Protein AF-A0A0N4UJT8-F1 (afdb_monomer_lite)

Foldseek 3Di:
DPPPPDDAAKEQDDDDDPNNDVLLVDPQDPPVVPPPPDDPPDDDCPVSVVRIDPQDWDDDPPDPDTDGHQKYKRWDFAFDDDDDDQQHWDDDPNTTTGGHIDMDRHHSDDDDPPCVVVVVVVVVVVVVVVVVVVVD

pLDDT: mean 70.91, std 17.57, range [29.52, 94.12]

Organism: Dracunculus medinensis (NCBI:txid318479)

Radius of gyration: 21.55 Å; chains: 1; bounding box: 73×43×43 Å

Sequence (136 aa):
MINEGVDAIGCFVCSSFNGSNPLCEDAFNSSINSLKQKGSQRGGYGLGLANYQYPCWAFKKQRKGLFPADHCIKVSGYRKIVRISHCGHFKYDGYQYRGCVQSCDTDGCNSSNSIFINYLLSLYILFIFINRLTSL

Secondary structure (DSSP, 8-state):
---TT-----EE----STTS-GGGTSSS--GGGG---TT-SSS---GGGGGEESS-EEE-TT--SEEE-SSEEEEEEEE-----SSEEEEEETTEEEEEEEEEESSGGG-----THHHHHHHHHHHHHHHHHHHT-

Structure (mmCIF, N/CA/C/O backbone):
data_AF-A0A0N4UJT8-F1
#
_entry.id   AF-A0A0N4UJT8-F1
#
loop_
_atom_site.group_PDB
_atom_site.id
_atom_site.type_symbol
_atom_site.label_atom_id
_atom_site.label_alt_id
_atom_site.label_comp_id
_atom_site.label_asym_id
_atom_site.label_entity_id
_atom_site.label_seq_id
_atom_site.pdbx_PDB_ins_code
_atom_site.Cartn_x
_atom_site.Cartn_y
_atom_site.Cartn_z
_atom_site.occupancy
_atom_site.B_iso_or_equiv
_atom_site.auth_seq_id
_atom_site.auth_comp_id
_atom_site.auth_asym_id
_atom_site.auth_atom_id
_atom_site.pdbx_PDB_model_num
ATOM 1 N N . MET A 1 1 ? 12.407 -9.273 -22.840 1.00 38.66 1 MET A N 1
ATOM 2 C CA . MET A 1 1 ? 13.281 -8.084 -22.798 1.00 38.66 1 MET A CA 1
ATOM 3 C C . MET A 1 1 ? 13.063 -7.415 -21.453 1.00 38.66 1 MET A C 1
ATOM 5 O O . MET A 1 1 ? 12.069 -6.725 -21.278 1.00 38.66 1 MET A O 1
ATOM 9 N N . ILE A 1 2 ? 13.909 -7.724 -20.475 1.00 51.22 2 ILE A N 1
ATOM 10 C CA . ILE A 1 2 ? 13.992 -6.972 -19.219 1.00 51.22 2 ILE A CA 1
ATOM 11 C C . ILE A 1 2 ? 14.843 -5.759 -19.589 1.00 51.22 2 ILE A C 1
ATOM 13 O O . ILE A 1 2 ? 16.028 -5.920 -19.852 1.00 51.22 2 ILE A O 1
ATOM 17 N N . ASN A 1 3 ? 14.222 -4.597 -19.801 1.00 49.59 3 ASN A N 1
ATOM 18 C CA . ASN A 1 3 ? 14.969 -3.374 -20.092 1.00 49.59 3 ASN A CA 1
ATOM 19 C C . ASN A 1 3 ? 15.924 -3.122 -18.922 1.00 49.59 3 ASN A C 1
ATOM 21 O O . ASN A 1 3 ? 15.457 -2.972 -17.795 1.00 49.59 3 ASN A O 1
ATOM 25 N N . GLU A 1 4 ? 17.228 -3.058 -19.189 1.00 53.44 4 GLU A N 1
ATOM 26 C CA . GLU A 1 4 ? 18.290 -2.770 -18.211 1.00 53.44 4 GLU A CA 1
ATOM 27 C C . GLU A 1 4 ? 18.259 -1.324 -17.669 1.00 53.44 4 GLU A C 1
ATOM 29 O O . GLU A 1 4 ? 19.277 -0.659 -17.538 1.00 53.44 4 GLU A O 1
ATOM 34 N N . GLY A 1 5 ? 17.084 -0.787 -17.358 1.00 59.12 5 GLY A N 1
ATOM 35 C CA . GLY A 1 5 ? 16.968 0.592 -16.889 1.00 59.12 5 GLY A CA 1
ATOM 36 C C . GLY A 1 5 ? 15.651 0.940 -16.221 1.00 59.12 5 GLY A C 1
ATOM 37 O O . GLY A 1 5 ? 15.377 2.123 -16.043 1.00 59.12 5 GLY A O 1
ATOM 38 N N . VAL A 1 6 ? 14.815 -0.046 -15.883 1.00 65.44 6 VAL A N 1
ATOM 39 C CA . VAL A 1 6 ? 13.578 0.229 -15.147 1.00 65.44 6 VAL A CA 1
ATOM 40 C C . VAL A 1 6 ? 13.612 -0.509 -13.825 1.00 65.44 6 VAL A C 1
ATOM 42 O O . VAL A 1 6 ? 13.484 -1.731 -13.787 1.00 65.44 6 VAL A O 1
ATOM 45 N N . ASP A 1 7 ? 13.809 0.262 -12.763 1.00 76.12 7 ASP A N 1
ATOM 46 C CA . ASP A 1 7 ? 13.718 -0.229 -11.398 1.00 76.12 7 ASP A CA 1
ATOM 47 C C . ASP A 1 7 ? 12.250 -0.293 -10.961 1.00 76.12 7 ASP A C 1
ATOM 49 O O . ASP A 1 7 ? 11.398 0.467 -11.436 1.00 76.12 7 ASP A O 1
ATOM 53 N N . ALA A 1 8 ? 11.956 -1.240 -10.084 1.00 83.38 8 ALA A N 1
ATOM 54 C CA . ALA A 1 8 ? 10.640 -1.455 -9.509 1.00 83.38 8 ALA A CA 1
ATOM 55 C C . ALA A 1 8 ? 10.808 -1.634 -8.008 1.00 83.38 8 ALA A C 1
ATOM 57 O O . ALA A 1 8 ? 11.768 -2.269 -7.583 1.00 83.38 8 ALA A O 1
ATOM 58 N N . ILE A 1 9 ? 9.842 -1.172 -7.223 1.00 82.31 9 ILE A N 1
ATOM 59 C CA . ILE A 1 9 ? 9.824 -1.453 -5.789 1.00 82.31 9 ILE A CA 1
ATOM 60 C C . ILE A 1 9 ? 9.059 -2.746 -5.486 1.00 82.31 9 ILE A C 1
ATOM 62 O O . ILE A 1 9 ? 8.252 -3.233 -6.288 1.00 82.31 9 ILE A O 1
ATOM 66 N N . GLY A 1 10 ? 9.293 -3.307 -4.307 1.00 82.44 10 GLY A N 1
ATOM 67 C CA . GLY A 1 10 ? 8.517 -4.404 -3.750 1.00 82.44 10 GLY A CA 1
ATOM 68 C C . GLY A 1 10 ? 7.452 -3.917 -2.774 1.00 82.44 10 GLY A C 1
ATOM 69 O O . GLY A 1 10 ? 7.691 -3.041 -1.943 1.00 82.44 10 GLY A O 1
ATOM 70 N N . CYS A 1 11 ? 6.267 -4.517 -2.848 1.00 82.25 11 CYS A N 1
ATOM 71 C CA . CYS A 1 11 ? 5.125 -4.150 -2.016 1.00 82.25 11 CYS A CA 1
ATOM 72 C C . CYS A 1 11 ? 4.550 -5.364 -1.297 1.00 82.25 11 CYS A C 1
ATOM 74 O O . CYS A 1 11 ? 4.581 -6.483 -1.808 1.00 82.25 11 CYS A O 1
ATOM 76 N N . PHE A 1 12 ? 3.969 -5.130 -0.121 1.00 81.44 12 PHE A N 1
ATOM 77 C CA . PHE A 1 12 ? 3.138 -6.129 0.538 1.00 81.44 12 PHE A CA 1
ATOM 78 C C . PHE A 1 12 ? 1.756 -6.159 -0.119 1.00 81.44 12 PHE A C 1
ATOM 80 O O . PHE A 1 12 ? 1.032 -5.164 -0.104 1.00 81.44 12 PHE A O 1
ATOM 87 N N . VAL A 1 13 ? 1.392 -7.299 -0.699 1.00 83.50 13 VAL A N 1
ATOM 88 C CA . VAL A 1 13 ? 0.110 -7.533 -1.360 1.00 83.50 13 VAL A CA 1
ATOM 89 C C . VAL A 1 13 ? -0.716 -8.465 -0.496 1.00 83.50 13 VAL A C 1
ATOM 91 O O . VAL A 1 13 ? -0.489 -9.672 -0.465 1.00 83.50 13 VAL A O 1
ATOM 94 N N . CYS A 1 14 ? -1.692 -7.910 0.214 1.00 83.38 14 CYS A N 1
ATOM 95 C CA . CYS A 1 14 ? -2.628 -8.711 0.981 1.00 83.38 14 CYS A CA 1
ATOM 96 C C . CYS A 1 14 ? -3.904 -7.934 1.326 1.00 83.38 14 CYS A C 1
ATOM 98 O O . CYS A 1 14 ? -3.991 -6.722 1.130 1.00 83.38 14 CYS A O 1
ATOM 100 N N . SER A 1 15 ? -4.916 -8.647 1.818 1.00 84.50 15 SER A N 1
ATOM 101 C CA . SER A 1 15 ? -6.178 -8.065 2.273 1.00 84.50 15 SER A CA 1
ATOM 102 C C . SER A 1 15 ? -6.545 -8.612 3.651 1.00 84.50 15 SER A C 1
ATOM 104 O O . SER A 1 15 ? -6.273 -9.772 3.966 1.00 84.50 15 SER A O 1
ATOM 106 N N . SER A 1 16 ? -7.150 -7.759 4.475 1.00 84.31 16 SER A N 1
ATOM 107 C CA . SER A 1 16 ? -7.780 -8.144 5.738 1.00 84.31 16 SER A CA 1
ATOM 108 C C . SER A 1 16 ? -9.193 -7.591 5.754 1.00 84.31 16 SER A C 1
ATOM 110 O O . SER A 1 16 ? -9.414 -6.416 5.448 1.00 84.31 16 SER A O 1
ATOM 112 N N . PHE A 1 17 ? -10.150 -8.434 6.125 1.00 85.31 17 PHE A N 1
ATOM 113 C CA . PHE A 1 17 ? -11.522 -8.032 6.377 1.00 85.31 17 PHE A CA 1
ATOM 114 C C . PHE A 1 17 ? -11.845 -8.393 7.816 1.00 85.31 17 PHE A C 1
ATOM 116 O O . PHE A 1 17 ? -11.799 -9.561 8.188 1.00 85.31 17 PHE A O 1
ATOM 123 N N . ASN A 1 18 ? -12.189 -7.388 8.622 1.00 84.94 18 ASN A N 1
ATOM 124 C CA . ASN A 1 18 ? -12.594 -7.594 10.011 1.00 84.94 18 ASN A CA 1
ATOM 125 C C . ASN A 1 18 ? -11.567 -8.401 10.841 1.00 84.94 18 ASN A C 1
ATOM 127 O O . ASN A 1 18 ? -11.950 -9.343 11.531 1.00 84.94 18 ASN A O 1
ATOM 131 N N . GLY A 1 19 ? -10.268 -8.088 10.747 1.00 81.50 19 GLY A N 1
ATOM 132 C CA . GLY A 1 19 ? -9.248 -8.796 11.531 1.00 81.50 19 GLY A CA 1
ATOM 133 C C . GLY A 1 19 ? -8.759 -10.115 10.933 1.00 81.50 19 GLY A C 1
ATOM 134 O O . GLY A 1 19 ? -7.965 -10.796 11.574 1.00 81.50 19 GLY A O 1
ATOM 135 N N . SER A 1 20 ? -9.220 -10.521 9.741 1.00 86.12 20 SER A N 1
ATOM 136 C CA . SER A 1 20 ? -8.905 -11.846 9.178 1.00 86.12 20 SER A CA 1
ATOM 137 C C . SER A 1 20 ? -7.418 -12.061 8.892 1.00 86.12 20 SER A C 1
ATOM 139 O O . SER A 1 20 ? -6.972 -13.202 8.799 1.00 86.12 20 SER A O 1
ATOM 141 N N . ASN A 1 21 ? -6.659 -10.981 8.707 1.00 80.50 21 ASN A N 1
ATOM 142 C CA . ASN A 1 21 ? -5.226 -11.040 8.465 1.00 80.50 21 ASN A CA 1
ATOM 143 C C . ASN A 1 21 ? -4.506 -9.876 9.166 1.00 80.50 21 ASN A C 1
ATOM 145 O O . ASN A 1 21 ? -4.232 -8.856 8.528 1.00 80.50 21 ASN A O 1
ATOM 149 N N . PRO A 1 22 ? -4.165 -10.019 10.461 1.00 76.88 22 PRO A N 1
ATOM 150 C CA . PRO A 1 22 ? -3.505 -8.965 11.234 1.00 76.88 22 PRO A CA 1
ATOM 151 C C . PRO A 1 22 ? -2.197 -8.462 10.605 1.00 76.88 22 PRO A C 1
ATOM 153 O O . PRO A 1 22 ? -1.863 -7.289 10.733 1.00 76.88 22 PRO A O 1
ATOM 156 N N . LEU A 1 23 ? -1.488 -9.308 9.845 1.00 72.06 23 LEU A N 1
ATOM 157 C CA . LEU A 1 23 ? -0.248 -8.931 9.154 1.00 72.06 23 LEU A CA 1
ATOM 158 C C . LEU A 1 23 ? -0.464 -7.889 8.042 1.00 72.06 23 LEU A C 1
ATOM 160 O O . LEU A 1 23 ? 0.483 -7.215 7.651 1.00 72.06 23 LEU A O 1
ATOM 164 N N . CYS A 1 24 ? -1.691 -7.747 7.534 1.00 76.56 24 CYS A N 1
ATOM 165 C CA . CYS A 1 24 ? -2.065 -6.723 6.550 1.00 76.56 24 CYS A CA 1
ATOM 166 C C . CYS A 1 24 ? -2.532 -5.412 7.174 1.00 76.56 24 CYS A C 1
ATOM 168 O O . CYS A 1 24 ? -2.696 -4.407 6.478 1.00 76.56 24 CYS A O 1
ATOM 170 N N . GLU A 1 25 ? -2.843 -5.429 8.468 1.00 75.56 25 GLU A N 1
ATOM 171 C CA . GLU A 1 25 ? -3.457 -4.291 9.147 1.00 75.56 25 GLU A CA 1
ATOM 172 C C . GLU A 1 25 ? -2.429 -3.256 9.585 1.00 75.56 25 GLU A C 1
ATOM 174 O O . GLU A 1 25 ? -2.778 -2.084 9.728 1.00 75.56 25 GLU A O 1
ATOM 179 N N . ASP A 1 26 ? -1.156 -3.635 9.665 1.00 68.19 26 ASP A N 1
ATOM 180 C CA . ASP A 1 26 ? -0.041 -2.713 9.851 1.00 68.19 26 ASP A CA 1
ATOM 181 C C . ASP A 1 26 ? 0.227 -1.900 8.593 1.00 68.19 26 ASP A C 1
ATOM 183 O O . ASP A 1 26 ? 0.067 -2.402 7.480 1.00 68.19 26 ASP A O 1
ATOM 187 N N . ALA A 1 27 ? 0.551 -0.606 8.754 1.00 59.28 27 ALA A N 1
ATOM 188 C CA . ALA A 1 27 ? 0.688 0.338 7.637 1.00 59.28 27 ALA A CA 1
ATOM 189 C C . ALA A 1 27 ? 1.553 -0.255 6.525 1.00 59.28 27 ALA A C 1
ATOM 191 O O . ALA A 1 27 ? 1.149 -0.247 5.370 1.00 59.28 27 ALA A O 1
ATOM 192 N N . PHE A 1 28 ? 2.667 -0.857 6.925 1.00 61.19 28 PHE A N 1
ATOM 193 C CA . PHE A 1 28 ? 3.673 -1.446 6.065 1.00 61.19 28 PHE A CA 1
ATOM 194 C C . PHE A 1 28 ? 4.633 -2.249 6.975 1.00 61.19 28 PHE A C 1
ATOM 196 O O . PHE A 1 28 ? 5.740 -1.803 7.268 1.00 61.19 28 PHE A O 1
ATOM 203 N N . ASN A 1 29 ? 4.184 -3.359 7.591 1.00 59.84 29 ASN A N 1
ATOM 204 C CA . ASN A 1 29 ? 5.031 -4.065 8.572 1.00 59.84 29 ASN A CA 1
ATOM 205 C C . ASN A 1 29 ? 6.291 -4.632 7.902 1.00 59.84 29 ASN A C 1
ATOM 207 O O . ASN A 1 29 ? 6.249 -5.576 7.118 1.00 59.84 29 ASN A O 1
ATOM 211 N N . SER A 1 30 ? 7.423 -4.054 8.286 1.00 51.22 30 SER A N 1
ATOM 212 C CA . SER A 1 30 ? 8.743 -4.203 7.689 1.00 51.22 30 SER A CA 1
ATOM 213 C C . SER A 1 30 ? 9.653 -5.157 8.464 1.00 51.22 30 SER A C 1
ATOM 215 O O . SER A 1 30 ? 10.878 -5.032 8.398 1.00 51.22 30 SER A O 1
ATOM 217 N N . SER A 1 31 ? 9.109 -6.138 9.192 1.00 53.66 31 SER A N 1
ATOM 218 C CA . SER A 1 31 ? 9.932 -7.158 9.877 1.00 53.66 31 SER A CA 1
ATOM 219 C C . SER A 1 31 ? 10.802 -8.007 8.916 1.00 53.66 31 SER A C 1
ATOM 221 O O . SER A 1 31 ? 11.550 -8.886 9.347 1.00 53.66 31 SER A O 1
ATOM 223 N N . ILE A 1 32 ? 10.785 -7.684 7.615 1.00 51.16 32 ILE A N 1
ATOM 224 C CA . ILE A 1 32 ? 11.671 -8.154 6.544 1.00 51.16 32 ILE A CA 1
ATOM 225 C C . ILE A 1 32 ? 13.170 -8.027 6.855 1.00 51.16 32 ILE A C 1
ATOM 227 O O . ILE A 1 32 ? 13.957 -8.794 6.297 1.00 51.16 32 ILE A O 1
ATOM 231 N N . ASN A 1 33 ? 13.587 -7.147 7.776 1.00 44.50 33 ASN A N 1
ATOM 232 C CA . ASN A 1 33 ? 15.002 -7.056 8.162 1.00 44.50 33 ASN A CA 1
ATOM 233 C C . ASN A 1 33 ? 15.575 -8.351 8.764 1.00 44.50 33 ASN A C 1
ATOM 235 O O . ASN A 1 33 ? 16.786 -8.446 8.933 1.00 44.50 33 ASN A O 1
ATOM 239 N N . SER A 1 34 ? 14.761 -9.372 9.039 1.00 44.69 34 SER A N 1
ATOM 240 C CA . SER A 1 34 ? 15.264 -10.634 9.581 1.00 44.69 34 SER A CA 1
ATOM 241 C C . SER A 1 34 ? 15.657 -11.695 8.544 1.00 44.69 34 SER A C 1
ATOM 243 O O . SER A 1 34 ? 16.376 -12.615 8.917 1.00 44.69 34 SER A O 1
ATOM 245 N N . LEU A 1 35 ? 15.290 -11.594 7.255 1.00 44.19 35 LEU A N 1
ATOM 246 C CA . LEU A 1 35 ? 15.600 -12.663 6.284 1.00 44.19 35 LEU A CA 1
ATOM 247 C C . LEU A 1 35 ? 15.966 -12.169 4.874 1.00 44.19 35 LEU A C 1
ATOM 249 O O . LEU A 1 35 ? 15.643 -12.804 3.875 1.00 44.19 35 LEU A O 1
ATOM 253 N N . LYS A 1 36 ? 16.795 -11.123 4.766 1.00 40.66 36 LYS A N 1
ATOM 254 C CA . LYS A 1 36 ? 17.779 -11.059 3.663 1.00 40.66 36 LYS A CA 1
ATOM 255 C C . LYS A 1 36 ? 18.898 -12.091 3.904 1.00 40.66 36 LYS A C 1
ATOM 257 O O . LYS A 1 36 ? 20.082 -11.766 3.857 1.00 40.66 36 LYS A O 1
ATOM 262 N N . GLN A 1 37 ? 18.553 -13.349 4.188 1.00 38.75 37 GLN A N 1
ATOM 263 C CA . GLN A 1 37 ? 19.534 -14.428 4.151 1.00 38.75 37 GLN A CA 1
ATOM 264 C C . GLN A 1 37 ? 19.687 -14.874 2.702 1.00 38.75 37 GLN A C 1
ATOM 266 O O . GLN A 1 37 ? 18.938 -15.691 2.170 1.00 38.75 37 GLN A O 1
ATOM 271 N N . LYS A 1 38 ? 20.695 -14.265 2.070 1.00 34.66 38 LYS A N 1
ATOM 272 C CA . LYS A 1 38 ? 21.476 -14.839 0.976 1.00 34.66 38 LYS A CA 1
ATOM 273 C C . LYS A 1 38 ? 21.442 -16.375 1.045 1.00 34.66 38 LYS A C 1
ATOM 275 O O . LYS A 1 38 ? 21.949 -16.956 1.996 1.00 34.66 38 LYS A O 1
ATOM 280 N N . GLY A 1 39 ? 20.882 -17.024 0.030 1.00 33.19 39 GLY A N 1
ATOM 281 C CA . GLY A 1 39 ? 21.194 -18.425 -0.261 1.00 33.19 39 GLY A CA 1
ATOM 282 C C . GLY A 1 39 ? 20.402 -19.516 0.460 1.00 33.19 39 GLY A C 1
ATOM 283 O O . GLY A 1 39 ? 20.788 -20.673 0.325 1.00 33.19 39 GLY A O 1
ATOM 284 N N . SER A 1 40 ? 19.293 -19.232 1.151 1.00 38.19 40 SER A N 1
ATOM 285 C CA . SER A 1 40 ? 18.472 -20.325 1.688 1.00 38.19 40 SER A CA 1
ATOM 286 C C . SER A 1 40 ? 17.295 -20.667 0.776 1.00 38.19 40 SER A C 1
ATOM 288 O O . SER A 1 40 ? 16.193 -20.148 0.916 1.00 38.19 40 SER A O 1
ATOM 290 N N . GLN A 1 41 ? 17.510 -21.616 -0.137 1.00 40.41 41 GLN A N 1
ATOM 291 C CA . GLN A 1 41 ? 16.419 -22.350 -0.792 1.00 40.41 41 GLN A CA 1
ATOM 292 C C . GLN A 1 41 ? 15.645 -23.265 0.184 1.00 40.41 41 GLN A C 1
ATOM 294 O O . GLN A 1 41 ? 14.761 -24.002 -0.244 1.00 40.41 41 GLN A O 1
ATOM 299 N N . ARG A 1 42 ? 15.943 -23.245 1.494 1.00 33.06 42 ARG A N 1
ATOM 300 C CA . ARG A 1 42 ? 15.243 -24.025 2.521 1.00 33.06 42 ARG A CA 1
ATOM 301 C C . ARG A 1 42 ? 15.351 -23.364 3.895 1.00 33.06 42 ARG A C 1
ATOM 303 O O . ARG A 1 42 ? 16.305 -23.607 4.623 1.00 33.06 42 ARG A O 1
ATOM 310 N N . GLY A 1 43 ? 14.322 -22.633 4.306 1.00 29.52 43 GLY A N 1
ATOM 311 C CA . GLY A 1 43 ? 14.062 -22.442 5.733 1.00 29.52 43 GLY A CA 1
ATOM 312 C C . GLY A 1 43 ? 13.916 -20.995 6.170 1.00 29.52 43 GLY A C 1
ATOM 313 O O . GLY A 1 43 ? 14.771 -20.154 5.911 1.00 29.52 43 GLY A O 1
ATOM 314 N N . GLY A 1 44 ? 12.819 -20.759 6.884 1.00 33.16 44 GLY A N 1
ATOM 315 C CA . GLY A 1 44 ? 12.474 -19.488 7.501 1.00 33.16 44 GLY A CA 1
ATOM 316 C C . GLY A 1 44 ? 11.436 -18.728 6.690 1.00 33.16 44 GLY A C 1
ATOM 317 O O . GLY A 1 44 ? 11.745 -17.718 6.080 1.00 33.16 44 GLY A O 1
ATOM 318 N N . TYR A 1 45 ? 10.180 -19.172 6.681 1.00 36.88 45 TYR A N 1
ATOM 319 C CA . TYR A 1 45 ? 9.090 -18.261 6.338 1.00 36.88 45 TYR A CA 1
ATOM 320 C C . TYR A 1 45 ? 8.974 -17.254 7.487 1.00 36.88 45 TYR A C 1
ATOM 322 O O . TYR A 1 45 ? 8.271 -17.495 8.464 1.00 36.88 45 TYR A O 1
ATOM 330 N N . GLY A 1 46 ? 9.694 -16.134 7.416 1.00 42.97 46 GLY A N 1
ATOM 331 C CA . GLY A 1 46 ? 9.289 -14.957 8.176 1.00 42.97 46 GLY A CA 1
ATOM 332 C C . GLY A 1 46 ? 7.895 -14.607 7.675 1.00 42.97 46 GLY A C 1
ATOM 333 O O . GLY A 1 46 ? 7.755 -14.235 6.521 1.00 42.97 46 GLY A O 1
ATOM 334 N N . LEU A 1 47 ? 6.857 -14.833 8.476 1.00 49.53 47 LEU A N 1
ATOM 335 C CA . LEU A 1 47 ? 5.464 -14.943 8.021 1.00 49.53 47 LEU A CA 1
ATOM 336 C C . LEU A 1 47 ? 4.965 -13.734 7.194 1.00 49.53 47 LEU A C 1
ATOM 338 O O . LEU A 1 47 ? 4.155 -13.905 6.288 1.00 49.53 47 LEU A O 1
ATOM 342 N N . GLY A 1 48 ? 5.505 -12.531 7.428 1.00 52.97 48 GLY A N 1
ATOM 343 C CA . GLY A 1 48 ? 5.223 -11.336 6.617 1.00 52.97 48 GLY A CA 1
ATOM 344 C C . GLY A 1 48 ? 5.779 -11.385 5.184 1.00 52.97 48 GLY A C 1
ATOM 345 O O . GLY A 1 48 ? 5.220 -10.763 4.285 1.00 52.97 48 GLY A O 1
ATOM 346 N N . LEU A 1 49 ? 6.827 -12.177 4.939 1.00 59.97 49 LEU A N 1
ATOM 347 C CA . LEU A 1 49 ? 7.440 -12.372 3.623 1.00 59.97 49 LEU A CA 1
ATOM 348 C C . LEU A 1 49 ? 6.478 -13.029 2.629 1.00 59.97 49 LEU A C 1
ATOM 350 O O . LEU A 1 49 ? 6.599 -12.787 1.435 1.00 59.97 49 LEU A O 1
ATOM 354 N N . ALA A 1 50 ? 5.501 -13.809 3.106 1.00 66.44 50 ALA A N 1
ATOM 355 C CA . ALA A 1 50 ? 4.524 -14.467 2.239 1.00 66.44 50 ALA A CA 1
ATOM 356 C C . ALA A 1 50 ? 3.713 -13.470 1.392 1.00 66.44 50 ALA A C 1
ATOM 358 O O . ALA A 1 50 ? 3.290 -13.810 0.292 1.00 66.44 50 ALA A O 1
ATOM 359 N N . ASN A 1 51 ? 3.539 -12.240 1.887 1.00 77.31 51 ASN A N 1
A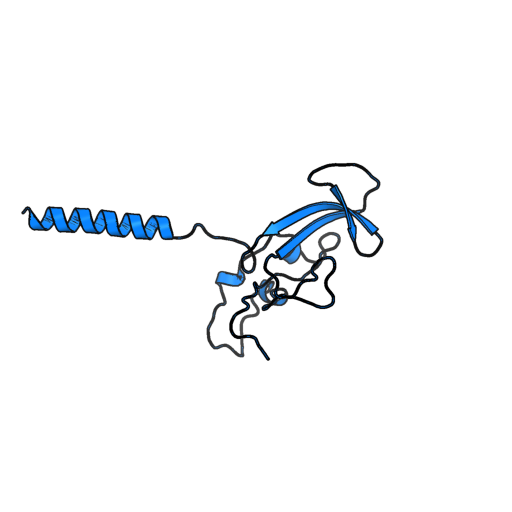TOM 360 C CA . ASN A 1 51 ? 2.797 -11.190 1.194 1.00 77.31 51 ASN A CA 1
ATOM 361 C C . ASN A 1 51 ? 3.712 -10.205 0.458 1.00 77.31 51 ASN A C 1
ATOM 363 O O . ASN A 1 51 ? 3.211 -9.341 -0.252 1.00 77.31 51 ASN A O 1
ATOM 367 N N . TYR A 1 52 ? 5.033 -10.277 0.636 1.00 78.81 52 TYR A N 1
ATOM 368 C CA . TYR A 1 52 ? 5.953 -9.368 -0.039 1.00 78.81 52 TYR A CA 1
ATOM 369 C C . TYR A 1 52 ? 6.190 -9.821 -1.478 1.00 78.81 52 TYR A C 1
ATOM 371 O O . TYR A 1 52 ? 6.669 -10.930 -1.716 1.00 78.81 52 TYR A O 1
ATOM 379 N N . GLN A 1 53 ? 5.899 -8.949 -2.438 1.00 81.12 53 GLN A N 1
ATOM 380 C CA . GLN A 1 53 ? 6.090 -9.219 -3.855 1.00 81.12 53 GLN A CA 1
ATOM 381 C C . GLN A 1 53 ? 7.089 -8.238 -4.467 1.00 81.12 53 GLN A C 1
ATOM 383 O O . GLN A 1 53 ? 6.915 -7.025 -4.369 1.00 81.12 53 GLN A O 1
ATOM 388 N N . TYR A 1 54 ? 8.105 -8.777 -5.144 1.00 81.62 54 TYR A N 1
ATOM 389 C CA . TYR A 1 54 ? 9.096 -8.025 -5.912 1.00 81.62 54 TYR A CA 1
ATOM 390 C C . TYR A 1 54 ? 9.403 -8.740 -7.245 1.00 81.62 54 TYR A C 1
ATOM 392 O O . TYR A 1 54 ? 9.590 -9.961 -7.230 1.00 81.62 54 TYR A O 1
ATOM 400 N N . PRO A 1 55 ? 9.510 -8.019 -8.378 1.00 78.62 55 PRO A N 1
ATOM 401 C CA . PRO A 1 55 ? 9.103 -6.624 -8.554 1.00 78.62 55 PRO A CA 1
ATOM 402 C C . PRO A 1 55 ? 7.577 -6.499 -8.477 1.00 78.62 55 PRO A C 1
ATOM 404 O O . PRO A 1 55 ? 6.852 -7.377 -8.956 1.00 78.62 55 PRO A O 1
ATOM 407 N N . CYS A 1 56 ? 7.072 -5.420 -7.883 1.00 85.62 56 CYS A N 1
ATOM 408 C CA . CYS A 1 56 ? 5.643 -5.140 -7.917 1.00 85.62 56 CYS A CA 1
ATOM 409 C C . CYS A 1 56 ? 5.276 -4.447 -9.238 1.00 85.62 56 CYS A C 1
ATOM 411 O O . CYS A 1 56 ? 6.055 -3.682 -9.808 1.00 85.62 56 CYS A O 1
ATOM 413 N N . TRP A 1 57 ? 4.069 -4.719 -9.732 1.00 86.00 57 TRP A N 1
ATOM 414 C CA . TRP A 1 57 ? 3.541 -4.135 -10.959 1.00 86.00 57 TRP A CA 1
ATOM 415 C C . TRP A 1 57 ? 2.225 -3.424 -10.669 1.00 86.00 57 TRP A C 1
ATOM 417 O O . TRP A 1 57 ? 1.374 -3.943 -9.951 1.00 86.00 57 TRP A O 1
ATOM 427 N N . ALA A 1 58 ? 2.044 -2.244 -11.249 1.00 85.12 58 ALA A N 1
ATOM 428 C CA . ALA A 1 58 ? 0.890 -1.391 -11.018 1.00 85.12 58 ALA A CA 1
ATOM 429 C C . ALA A 1 58 ? 0.251 -0.923 -12.332 1.00 85.12 58 ALA A C 1
ATOM 431 O O . ALA A 1 58 ? 0.898 -0.803 -13.377 1.00 85.12 58 ALA A O 1
ATOM 432 N N . PHE A 1 59 ? -1.045 -0.621 -12.266 1.00 86.75 59 PHE A N 1
ATOM 433 C CA . PHE A 1 59 ? -1.764 0.040 -13.351 1.00 86.75 59 PHE A CA 1
ATOM 434 C C . PHE A 1 59 ? -1.482 1.546 -13.337 1.00 86.75 59 PHE A C 1
ATOM 436 O O . PHE A 1 59 ? -1.523 2.182 -12.286 1.00 86.75 59 PHE A O 1
ATOM 443 N N . LYS A 1 60 ? -1.270 2.141 -14.518 1.00 83.56 60 LYS A N 1
ATOM 444 C CA . LYS A 1 60 ? -1.139 3.599 -14.687 1.00 83.56 60 LYS A CA 1
ATOM 445 C C . LYS A 1 60 ? -2.351 4.146 -15.449 1.00 83.56 60 LYS A C 1
ATOM 447 O O . LYS A 1 60 ? -2.773 3.576 -16.456 1.00 83.56 60 LYS A O 1
ATOM 452 N N . LYS A 1 61 ? -2.938 5.249 -14.961 1.00 84.75 61 LYS A N 1
ATOM 453 C CA . LYS A 1 61 ? -4.139 5.869 -15.557 1.00 84.75 61 LYS A CA 1
ATOM 454 C C . LYS A 1 61 ? -3.915 6.137 -17.051 1.00 84.75 61 LYS A C 1
ATOM 456 O O . LYS A 1 61 ? -2.858 6.627 -17.433 1.00 84.75 61 LYS A O 1
ATOM 461 N N . GLN A 1 62 ? -4.921 5.829 -17.879 1.00 88.75 62 GLN A N 1
ATOM 462 C CA . GLN A 1 62 ? -4.893 6.010 -19.344 1.00 88.75 62 GLN A CA 1
ATOM 463 C C . GLN A 1 62 ? -3.771 5.248 -20.074 1.00 88.75 62 GLN A C 1
ATOM 465 O O . GLN A 1 62 ? -3.457 5.551 -21.224 1.00 88.75 62 GLN A O 1
ATOM 470 N N . ARG A 1 63 ? -3.174 4.234 -19.447 1.00 89.38 63 ARG A N 1
ATOM 471 C CA . ARG A 1 63 ? -2.213 3.340 -20.096 1.00 89.38 63 ARG A CA 1
ATOM 472 C C . ARG A 1 63 ? -2.783 1.925 -20.137 1.00 89.38 63 ARG A C 1
ATOM 474 O O . ARG A 1 63 ? -3.523 1.520 -19.245 1.00 89.38 63 ARG A O 1
ATOM 481 N N . LYS A 1 64 ? -2.458 1.180 -21.196 1.00 88.94 64 LYS A N 1
ATOM 482 C CA . LYS A 1 64 ? -2.784 -0.247 -21.307 1.00 88.94 64 LYS A CA 1
ATOM 483 C C . LYS A 1 64 ? -1.605 -1.063 -20.782 1.00 88.94 64 LYS A C 1
ATOM 485 O O . LYS A 1 64 ? -0.475 -0.804 -21.183 1.00 88.94 64 LYS A O 1
ATOM 490 N N . GLY A 1 65 ? -1.891 -2.048 -19.936 1.00 90.19 65 GLY A N 1
ATOM 491 C CA . GLY A 1 65 ? -0.894 -2.957 -19.372 1.00 90.19 65 GLY A CA 1
ATOM 492 C C . GLY A 1 65 ? -0.445 -2.597 -17.956 1.00 90.19 65 GLY A C 1
ATOM 493 O O . GLY A 1 65 ? -0.959 -1.669 -17.329 1.00 90.19 65 GLY A O 1
ATOM 494 N N . LEU A 1 66 ? 0.507 -3.387 -17.471 1.00 87.69 66 LEU A N 1
ATOM 495 C CA . LEU A 1 66 ? 1.131 -3.263 -16.160 1.00 87.69 66 LEU A CA 1
ATOM 496 C C . LEU A 1 66 ? 2.504 -2.600 -16.295 1.00 87.69 66 LEU A C 1
ATOM 498 O O . LEU A 1 66 ? 3.223 -2.845 -17.263 1.00 87.69 66 LEU A O 1
ATOM 502 N N . PHE A 1 67 ? 2.864 -1.776 -15.315 1.00 89.06 67 PHE A N 1
ATOM 503 C CA . PHE A 1 67 ? 4.127 -1.040 -15.271 1.00 89.06 67 PHE A CA 1
ATOM 504 C C . PHE A 1 67 ? 4.838 -1.297 -13.943 1.00 89.06 67 PHE A C 1
ATOM 506 O O . PHE A 1 67 ? 4.149 -1.568 -12.959 1.00 89.06 67 PHE A O 1
ATOM 513 N N . PRO A 1 68 ? 6.176 -1.199 -13.887 1.00 89.00 68 PRO A N 1
ATOM 514 C CA . PRO A 1 68 ? 6.919 -1.298 -12.637 1.00 89.00 68 PRO A CA 1
ATOM 515 C C . PRO A 1 68 ? 6.340 -0.351 -11.593 1.00 89.00 68 PRO A C 1
ATOM 517 O O . PRO A 1 68 ? 6.081 0.823 -11.889 1.00 89.00 68 PRO A O 1
ATOM 520 N N . ALA A 1 69 ? 6.055 -0.892 -10.413 1.00 86.62 69 ALA A N 1
ATOM 521 C CA . ALA A 1 69 ? 5.563 -0.102 -9.304 1.00 86.62 69 ALA A CA 1
ATOM 522 C C . ALA A 1 69 ? 6.686 0.808 -8.804 1.00 86.62 69 ALA A C 1
ATOM 524 O O . ALA A 1 69 ? 7.813 0.365 -8.602 1.00 86.62 69 ALA A O 1
ATOM 525 N N . ASP A 1 70 ? 6.346 2.073 -8.600 1.00 85.50 70 ASP A N 1
ATOM 526 C CA . ASP A 1 70 ? 7.196 3.113 -8.018 1.00 85.50 70 ASP A CA 1
ATOM 527 C C . ASP A 1 70 ? 6.687 3.543 -6.627 1.00 85.50 70 ASP A C 1
ATOM 529 O O . ASP A 1 70 ? 7.344 4.315 -5.940 1.00 85.50 70 ASP A O 1
ATOM 533 N N . HIS A 1 71 ? 5.524 3.040 -6.198 1.00 84.94 71 HIS A N 1
ATOM 534 C CA . HIS A 1 71 ? 4.958 3.259 -4.870 1.00 84.94 71 HIS A CA 1
ATOM 535 C C . HIS A 1 71 ? 4.011 2.122 -4.461 1.00 84.94 71 HIS A C 1
ATOM 537 O O . HIS A 1 71 ? 3.360 1.494 -5.300 1.00 84.94 71 HIS A O 1
ATOM 543 N N . CYS A 1 72 ? 3.913 1.872 -3.157 1.00 84.56 72 CYS A N 1
ATOM 544 C CA . CYS A 1 72 ? 2.935 0.974 -2.564 1.00 84.56 72 CYS A CA 1
ATOM 545 C C . CYS A 1 72 ? 1.727 1.785 -2.098 1.00 84.56 72 CYS A C 1
ATOM 547 O O . CYS A 1 72 ? 1.871 2.904 -1.606 1.00 84.56 72 CYS A O 1
ATOM 549 N N . ILE A 1 73 ? 0.530 1.215 -2.236 1.00 83.44 73 ILE A N 1
ATOM 550 C CA . ILE A 1 73 ? -0.716 1.816 -1.758 1.00 83.44 73 ILE A CA 1
ATOM 551 C C . ILE A 1 73 ? -1.292 0.904 -0.688 1.00 83.44 73 ILE A C 1
ATOM 553 O O . ILE A 1 73 ? -1.544 -0.273 -0.940 1.00 83.44 73 ILE A O 1
ATOM 557 N N . LYS A 1 74 ? -1.576 1.473 0.479 1.00 83.44 74 LYS A N 1
ATOM 558 C CA . LYS A 1 74 ? -2.384 0.830 1.502 1.00 83.44 74 LYS A CA 1
ATOM 559 C C . LYS A 1 74 ? -3.727 1.520 1.622 1.00 83.44 74 LYS A C 1
ATOM 561 O O . LYS A 1 74 ? -3.828 2.744 1.662 1.00 83.44 74 LYS A O 1
ATOM 566 N N . VAL A 1 75 ? -4.764 0.708 1.747 1.00 81.75 75 VAL A N 1
ATOM 567 C CA . VAL A 1 75 ? -6.130 1.165 1.929 1.00 81.75 75 VAL A CA 1
ATOM 568 C C . VAL A 1 75 ? -6.681 0.551 3.207 1.00 81.75 75 VAL A C 1
ATOM 570 O O . VAL A 1 75 ? -6.737 -0.668 3.342 1.00 81.75 75 VAL A O 1
ATOM 573 N N . SER A 1 76 ? -7.105 1.393 4.145 1.00 82.69 76 SER A N 1
ATOM 574 C CA . SER A 1 76 ? -7.712 0.941 5.399 1.00 82.69 76 SER A CA 1
ATOM 575 C C . SER A 1 76 ? -9.008 1.675 5.643 1.00 82.69 76 SER A C 1
ATOM 577 O O . SER A 1 76 ? -9.029 2.899 5.738 1.00 82.69 76 SER A O 1
ATOM 579 N N . GLY A 1 77 ? -10.098 0.926 5.758 1.00 82.88 77 GLY A N 1
ATOM 580 C CA . GLY A 1 77 ? -11.419 1.488 5.967 1.00 82.88 77 GLY A CA 1
ATOM 581 C C . GLY A 1 77 ? -12.455 0.435 6.315 1.00 82.88 77 GLY A C 1
ATOM 582 O O . GLY A 1 77 ? -12.190 -0.762 6.294 1.00 82.88 77 GLY A O 1
ATOM 583 N N . TYR A 1 78 ? -13.662 0.897 6.602 1.00 81.12 78 TYR A N 1
ATOM 584 C CA . TYR A 1 78 ? -14.834 0.061 6.841 1.00 81.12 78 TYR A CA 1
ATOM 585 C C . TYR A 1 78 ? -15.929 0.426 5.836 1.00 81.12 78 TYR A C 1
ATOM 587 O O . TYR A 1 78 ? -15.969 1.536 5.305 1.00 81.12 78 TYR A O 1
ATOM 595 N N . ARG A 1 79 ? -16.860 -0.485 5.566 1.00 77.50 79 ARG A N 1
ATOM 596 C CA . ARG A 1 79 ? -17.990 -0.216 4.666 1.00 77.50 79 ARG A CA 1
ATOM 597 C C . ARG A 1 79 ? -18.919 0.835 5.295 1.00 77.50 79 ARG A C 1
ATOM 599 O O . ARG A 1 79 ? -19.442 0.607 6.383 1.00 77.50 79 ARG A O 1
ATOM 606 N N . LYS A 1 80 ? -19.122 1.993 4.653 1.00 68.06 80 LYS A N 1
ATOM 607 C CA . LYS A 1 80 ? -20.048 3.042 5.138 1.00 68.06 80 LYS A CA 1
ATOM 608 C C . LYS A 1 80 ? -20.696 3.841 4.013 1.00 68.06 80 LYS A C 1
ATOM 610 O O . LYS A 1 80 ? -20.142 4.004 2.929 1.00 68.06 80 LYS A O 1
ATOM 615 N N . ILE A 1 81 ? -21.835 4.428 4.367 1.00 63.94 81 ILE A N 1
ATOM 616 C CA . ILE A 1 81 ? -22.642 5.358 3.576 1.00 63.94 81 ILE A CA 1
ATOM 617 C C . ILE A 1 81 ? -22.118 6.797 3.804 1.00 63.94 81 ILE A C 1
ATOM 619 O O . ILE A 1 81 ? -22.194 7.300 4.918 1.00 63.94 81 ILE A O 1
ATOM 623 N N . VAL A 1 82 ? -21.562 7.400 2.740 1.00 45.94 82 VAL A N 1
ATOM 624 C CA . VAL A 1 82 ? -21.352 8.842 2.407 1.00 45.94 82 VAL A CA 1
ATOM 625 C C . VAL A 1 82 ? -20.595 9.817 3.371 1.00 45.94 82 VAL A C 1
ATOM 627 O O . VAL A 1 82 ? -20.885 9.905 4.560 1.00 45.94 82 VAL A O 1
ATOM 630 N N . ARG A 1 83 ? -19.748 10.680 2.747 1.00 43.44 83 ARG A N 1
ATOM 631 C CA . ARG A 1 83 ? -19.165 12.016 3.118 1.00 43.44 83 ARG A CA 1
ATOM 632 C C . ARG A 1 83 ? -17.634 12.158 3.372 1.00 43.44 83 ARG A C 1
ATOM 634 O O . ARG A 1 83 ? -16.942 11.265 3.833 1.00 43.44 83 ARG A O 1
ATOM 641 N N . ILE A 1 84 ? -17.159 13.358 3.013 1.00 40.81 84 ILE A N 1
ATOM 642 C CA . ILE A 1 84 ? -15.840 13.880 2.564 1.00 40.81 84 ILE A CA 1
ATOM 643 C C . ILE A 1 84 ? -14.662 13.862 3.581 1.00 40.81 84 ILE A C 1
ATOM 645 O O . ILE A 1 84 ? -14.887 14.040 4.776 1.00 40.81 84 ILE A O 1
ATOM 649 N N . SER A 1 85 ? -13.414 13.735 3.075 1.00 43.47 85 SER A N 1
ATOM 650 C CA . SER A 1 85 ? -12.111 14.382 3.452 1.00 43.47 85 SER A CA 1
ATOM 651 C C . SER A 1 85 ? -10.901 13.421 3.279 1.00 43.47 85 SER A C 1
ATOM 653 O O . SER A 1 85 ? -11.079 12.373 2.667 1.00 43.47 85 SER A O 1
ATOM 655 N N . HIS A 1 86 ? -9.678 13.775 3.733 1.00 62.16 86 HIS A N 1
ATOM 656 C CA . HIS A 1 86 ? -8.391 13.043 3.542 1.00 62.16 86 HIS A CA 1
ATOM 657 C C . HIS A 1 86 ? -8.406 11.564 3.964 1.00 62.16 86 HIS A C 1
ATOM 659 O O . HIS A 1 86 ? -7.637 10.750 3.455 1.00 62.16 86 HIS A O 1
ATOM 665 N N . CYS A 1 87 ? -9.333 11.217 4.848 1.00 73.50 87 CYS A N 1
ATOM 666 C CA . CYS A 1 87 ? -9.906 9.888 4.923 1.00 73.50 87 CYS A CA 1
ATOM 667 C C . CYS A 1 87 ? -11.316 9.995 4.348 1.00 73.50 87 CYS A C 1
ATOM 669 O O . CYS A 1 87 ? -12.189 10.682 4.889 1.00 73.50 87 CYS A O 1
ATOM 671 N N . GLY A 1 88 ? -11.500 9.380 3.191 1.00 77.38 88 GLY A N 1
ATOM 672 C CA . GLY A 1 88 ? -12.649 9.597 2.335 1.00 77.38 88 GLY A CA 1
ATOM 673 C C . GLY A 1 88 ? -13.444 8.329 2.130 1.00 77.38 88 GLY A C 1
ATOM 674 O O . GLY A 1 88 ? -13.178 7.287 2.729 1.00 77.38 88 GLY A O 1
ATOM 675 N N . HIS A 1 89 ? -14.425 8.427 1.240 1.00 75.94 89 HIS A N 1
ATOM 676 C CA . HIS A 1 89 ? -15.030 7.240 0.671 1.00 75.94 89 HIS A CA 1
ATOM 677 C C . HIS A 1 89 ? -14.323 6.885 -0.623 1.00 75.94 89 HIS A C 1
ATOM 679 O O . HIS A 1 89 ? -14.069 7.756 -1.452 1.00 75.94 89 HIS A O 1
ATOM 685 N N . PHE A 1 90 ? -14.067 5.604 -0.819 1.00 78.75 90 PHE A N 1
ATOM 686 C CA . PHE A 1 90 ? -13.577 5.068 -2.078 1.00 78.75 90 PHE A CA 1
ATOM 687 C C . PHE A 1 90 ? -14.387 3.821 -2.418 1.00 78.75 90 PHE A C 1
ATOM 689 O O . PHE A 1 90 ? -14.932 3.145 -1.539 1.00 78.75 90 PHE A O 1
ATOM 696 N N . LYS A 1 91 ? -14.514 3.547 -3.715 1.00 76.38 91 LYS A N 1
ATOM 697 C CA . LYS A 1 91 ? -15.159 2.334 -4.205 1.00 76.38 91 LYS A CA 1
ATOM 698 C C . LYS A 1 91 ? -14.074 1.299 -4.466 1.00 76.38 91 LYS A C 1
ATOM 700 O O . LYS A 1 91 ? -13.187 1.550 -5.274 1.00 76.38 91 LYS A O 1
ATOM 705 N N . TYR A 1 92 ? -14.152 0.164 -3.787 1.00 74.75 92 TYR A N 1
ATOM 706 C CA . TYR A 1 92 ? -13.280 -0.984 -4.015 1.00 74.75 92 TYR A CA 1
ATOM 707 C C . TYR A 1 92 ? -14.162 -2.210 -4.221 1.00 74.75 92 TYR A C 1
ATOM 709 O O . TYR A 1 92 ? -15.113 -2.406 -3.467 1.00 74.75 92 TYR A O 1
ATOM 717 N N . ASP A 1 93 ? -13.899 -2.964 -5.287 1.00 78.69 93 ASP A N 1
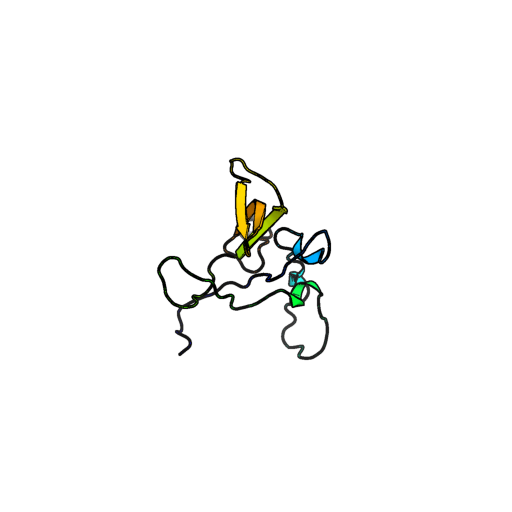ATOM 718 C CA . ASP A 1 93 ? -14.642 -4.178 -5.647 1.00 78.69 93 ASP A CA 1
ATOM 719 C C . ASP A 1 93 ? -16.179 -4.026 -5.586 1.00 78.69 93 ASP A C 1
ATOM 721 O O . ASP A 1 93 ? -16.905 -4.799 -4.973 1.00 78.69 93 ASP A O 1
ATOM 725 N N . GLY A 1 94 ? -16.703 -2.930 -6.144 1.00 81.00 94 GLY A N 1
ATOM 726 C CA . GLY A 1 94 ? -18.146 -2.658 -6.146 1.00 81.00 94 GLY A CA 1
ATOM 727 C C . GLY A 1 94 ? -18.710 -2.026 -4.864 1.00 81.00 94 GLY A C 1
ATOM 728 O O . GLY A 1 94 ? -19.750 -1.369 -4.944 1.00 81.00 94 GLY A O 1
ATOM 729 N N . TYR A 1 95 ? -18.021 -2.108 -3.725 1.00 80.31 95 TYR A N 1
ATOM 730 C CA . TYR A 1 95 ? -18.501 -1.602 -2.434 1.00 80.31 95 TYR A CA 1
ATOM 731 C C . TYR A 1 95 ? -17.934 -0.226 -2.074 1.00 80.31 95 TYR A C 1
ATOM 733 O O . TYR A 1 95 ? -16.806 0.122 -2.420 1.00 80.31 95 TYR A O 1
ATOM 741 N N . GLN A 1 96 ? -18.722 0.565 -1.339 1.00 82.62 96 GLN A N 1
ATOM 742 C CA . GLN A 1 96 ? -18.296 1.855 -0.797 1.00 82.62 96 GLN A CA 1
ATOM 743 C C . GLN A 1 96 ? -17.668 1.668 0.589 1.00 82.62 96 GLN A C 1
ATOM 745 O O . GLN A 1 96 ? -18.345 1.334 1.566 1.00 82.62 96 GLN A O 1
ATOM 750 N N . TYR A 1 97 ? -16.374 1.933 0.676 1.00 79.44 97 TYR A N 1
ATOM 751 C CA . TYR A 1 97 ? -15.626 1.965 1.926 1.00 79.44 97 TYR A CA 1
ATOM 752 C C . TYR A 1 97 ? -15.418 3.409 2.358 1.00 79.44 97 TYR A C 1
ATOM 754 O O . TYR A 1 97 ? -15.403 4.305 1.519 1.00 79.44 97 TYR A O 1
ATOM 762 N N . ARG A 1 98 ? -15.268 3.635 3.662 1.00 83.06 98 ARG A N 1
ATOM 763 C CA . ARG A 1 98 ? -14.781 4.876 4.256 1.00 83.06 98 ARG A CA 1
ATOM 764 C C . ARG A 1 98 ? -13.491 4.576 4.992 1.00 83.06 98 ARG A C 1
ATOM 766 O O . ARG A 1 98 ? -13.477 3.711 5.866 1.00 83.06 98 ARG A O 1
ATOM 773 N N . GLY A 1 99 ? -12.432 5.290 4.658 1.00 84.88 99 GLY A N 1
ATOM 774 C CA . GLY A 1 99 ? -11.110 4.979 5.162 1.00 84.88 99 GLY A CA 1
ATOM 775 C C . GLY A 1 99 ? -10.043 5.937 4.672 1.00 84.88 99 GLY A C 1
ATOM 776 O O . GLY A 1 99 ? -10.338 6.920 3.998 1.00 84.88 99 GLY A O 1
ATOM 777 N N . CYS A 1 100 ? -8.802 5.634 5.014 1.00 83.06 100 CYS A N 1
ATOM 778 C CA . CYS A 1 100 ? -7.638 6.388 4.586 1.00 83.06 100 CYS A CA 1
ATOM 779 C C . CYS A 1 100 ? -6.880 5.580 3.526 1.00 83.06 100 CYS A C 1
A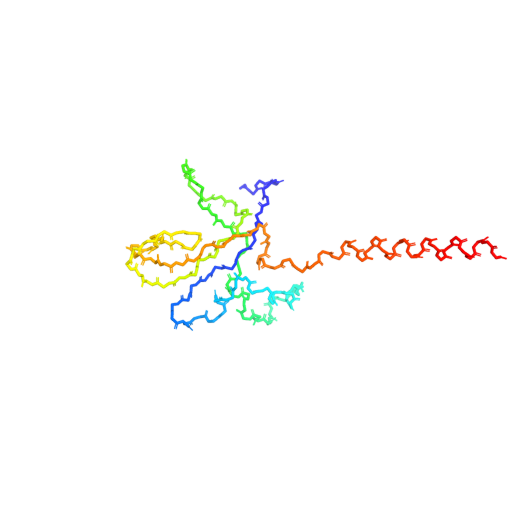TOM 781 O O . CYS A 1 100 ? -6.835 4.347 3.578 1.00 83.06 100 CYS A O 1
ATOM 783 N N . VAL A 1 101 ? -6.292 6.289 2.567 1.00 82.19 101 VAL A N 1
ATOM 784 C CA . VAL A 1 101 ? -5.364 5.722 1.588 1.00 82.19 101 VAL A CA 1
ATOM 785 C C . VAL A 1 101 ? -3.991 6.297 1.897 1.00 82.19 101 VAL A C 1
ATOM 787 O O . VAL A 1 101 ? -3.839 7.513 1.981 1.00 82.19 101 VAL A O 1
ATOM 790 N N . GLN A 1 102 ? -3.018 5.424 2.114 1.00 82.25 102 GLN A N 1
ATOM 791 C CA . GLN A 1 102 ? -1.630 5.778 2.383 1.00 82.25 102 GLN A CA 1
ATOM 792 C C . GLN A 1 102 ? -0.766 5.284 1.232 1.00 82.25 102 GLN A C 1
ATOM 794 O O . GLN A 1 102 ? -1.057 4.249 0.631 1.00 82.25 102 GLN A O 1
ATOM 799 N N . SER A 1 103 ? 0.295 6.022 0.932 1.00 81.75 103 SER A N 1
ATOM 800 C CA . SER A 1 103 ? 1.261 5.640 -0.087 1.00 81.75 103 SER A CA 1
ATOM 801 C C . SER A 1 103 ? 2.678 5.930 0.364 1.00 81.75 103 SER A C 1
ATOM 803 O O . SER A 1 103 ? 2.904 6.791 1.213 1.00 81.75 103 SER A O 1
ATOM 805 N N . CYS A 1 104 ? 3.620 5.229 -0.243 1.00 82.44 104 CYS A N 1
ATOM 806 C CA . CYS A 1 104 ? 5.047 5.370 -0.000 1.00 82.44 104 CYS A CA 1
ATOM 807 C C . CYS A 1 104 ? 5.811 4.785 -1.191 1.00 82.44 104 CYS A C 1
ATOM 809 O O . CYS A 1 104 ? 5.280 3.940 -1.903 1.00 82.44 104 CYS A O 1
ATOM 811 N N . ASP A 1 105 ? 7.033 5.237 -1.417 1.00 81.81 105 ASP A N 1
ATOM 812 C CA . ASP A 1 105 ? 7.822 5.024 -2.636 1.00 81.81 105 ASP A CA 1
ATOM 813 C C . ASP A 1 105 ? 9.072 4.156 -2.410 1.00 81.81 105 ASP A C 1
ATOM 815 O O . ASP A 1 105 ? 10.019 4.188 -3.191 1.00 81.81 105 ASP A O 1
ATOM 819 N N . THR A 1 106 ? 9.085 3.361 -1.336 1.00 76.50 106 THR A N 1
ATOM 820 C CA . THR A 1 106 ? 10.203 2.477 -0.973 1.00 76.50 106 THR A CA 1
ATOM 821 C C . THR A 1 106 ? 9.749 1.034 -0.757 1.00 76.50 106 THR A C 1
ATOM 823 O O . THR A 1 106 ? 8.579 0.761 -0.496 1.00 76.50 106 THR A O 1
ATOM 826 N N . ASP A 1 107 ? 10.678 0.082 -0.856 1.00 75.25 107 ASP A N 1
ATOM 827 C CA . ASP A 1 107 ? 10.396 -1.341 -0.637 1.00 75.25 107 ASP A CA 1
ATOM 828 C C . ASP A 1 107 ? 9.747 -1.606 0.729 1.00 75.25 107 ASP A C 1
ATOM 830 O O . ASP A 1 107 ? 10.333 -1.325 1.778 1.00 75.25 107 ASP A O 1
ATOM 834 N N . GLY A 1 108 ? 8.546 -2.198 0.723 1.00 68.00 108 GLY A N 1
ATOM 835 C CA . GLY A 1 108 ? 7.865 -2.683 1.932 1.00 68.00 108 GLY A CA 1
ATOM 836 C C . GLY A 1 108 ? 7.637 -1.624 3.023 1.00 68.00 108 GLY A C 1
ATOM 837 O O . GLY A 1 108 ? 7.424 -1.977 4.179 1.00 68.00 108 GLY A O 1
ATOM 838 N N . CYS A 1 109 ? 7.736 -0.350 2.652 1.00 63.75 109 CYS A N 1
ATOM 839 C CA . CYS A 1 109 ? 7.782 0.862 3.461 1.00 63.75 109 CYS A CA 1
ATOM 840 C C . CYS A 1 109 ? 7.834 0.718 4.987 1.00 63.75 109 CYS A C 1
ATOM 842 O O . CYS A 1 109 ? 6.874 1.004 5.676 1.00 63.75 109 CYS A O 1
ATOM 844 N N . ASN A 1 110 ? 9.022 0.540 5.546 1.00 54.59 110 ASN A N 1
ATOM 845 C CA . ASN A 1 110 ? 9.435 1.512 6.557 1.00 54.59 110 ASN A CA 1
ATOM 846 C C . ASN A 1 110 ? 10.876 1.901 6.285 1.00 54.59 110 ASN A C 1
ATOM 848 O O . ASN A 1 110 ? 11.788 1.074 6.336 1.00 54.59 110 ASN A O 1
ATOM 852 N N . SER A 1 111 ? 11.080 3.194 6.078 1.00 46.31 111 SER A N 1
ATOM 853 C CA . SER A 1 111 ? 12.374 3.823 6.262 1.00 46.31 111 SER A CA 1
ATOM 854 C C . SER A 1 111 ? 12.691 3.801 7.759 1.00 46.31 111 SER A C 1
ATOM 856 O O . SER A 1 111 ? 12.105 4.546 8.541 1.00 46.31 111 SER A O 1
ATOM 858 N N . SER A 1 112 ? 13.624 2.949 8.183 1.00 37.41 112 SER A N 1
ATOM 859 C CA . SER A 1 112 ? 14.408 3.264 9.380 1.00 37.41 112 SER A CA 1
ATOM 860 C C . SER A 1 112 ? 15.209 4.533 9.082 1.00 37.41 112 SER A C 1
ATOM 862 O O . SER A 1 112 ? 15.638 4.712 7.939 1.00 37.41 112 S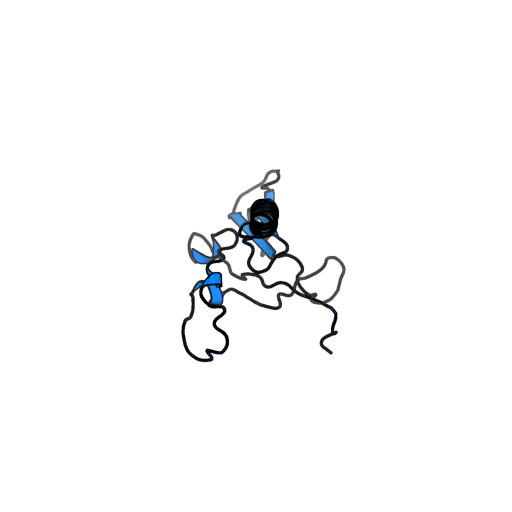ER A O 1
ATOM 864 N N . ASN A 1 113 ? 15.382 5.415 10.076 1.00 41.47 113 ASN A N 1
ATOM 865 C CA . ASN A 1 113 ? 16.196 6.626 9.950 1.00 41.47 113 ASN A CA 1
ATOM 866 C C . ASN A 1 113 ? 17.486 6.292 9.200 1.00 41.47 113 ASN A C 1
ATOM 868 O O . ASN A 1 113 ? 18.293 5.492 9.675 1.00 41.47 113 ASN A O 1
ATOM 872 N N . SER A 1 114 ? 17.646 6.882 8.013 1.00 48.72 114 SER A N 1
ATOM 873 C CA . SER A 1 114 ? 18.851 6.718 7.216 1.00 48.72 114 SER A CA 1
ATOM 874 C C . SER A 1 114 ? 20.054 7.000 8.112 1.00 48.72 114 SER A C 1
ATOM 876 O O . SER A 1 114 ? 20.215 8.102 8.639 1.00 48.72 114 SER A O 1
ATOM 878 N N . ILE A 1 115 ? 20.902 5.988 8.289 1.00 54.09 115 ILE A N 1
ATOM 879 C CA . ILE A 1 115 ? 22.151 6.037 9.063 1.00 54.09 115 ILE A CA 1
ATOM 880 C C . ILE A 1 115 ? 23.133 7.093 8.502 1.00 54.09 115 ILE A C 1
ATOM 882 O O . ILE A 1 115 ? 24.202 7.312 9.068 1.00 54.09 115 ILE A O 1
ATOM 886 N N . PHE A 1 116 ? 22.771 7.828 7.445 1.00 57.00 116 PHE A N 1
ATOM 887 C CA . PHE A 1 116 ? 23.583 8.907 6.888 1.00 57.00 116 PHE A CA 1
ATOM 888 C C . PHE A 1 116 ? 23.998 9.971 7.910 1.00 57.00 116 PHE A C 1
ATOM 890 O O . PHE A 1 116 ? 25.130 10.448 7.850 1.00 57.00 116 PHE A O 1
ATOM 897 N N . ILE A 1 117 ? 23.142 10.303 8.884 1.00 61.12 117 ILE A N 1
ATOM 898 C CA . ILE A 1 117 ? 23.497 11.305 9.904 1.00 61.12 117 ILE A CA 1
ATOM 899 C C . ILE A 1 117 ? 24.610 10.777 10.827 1.00 61.12 117 ILE A C 1
ATOM 901 O O . ILE A 1 117 ? 25.534 11.516 11.164 1.00 61.12 117 ILE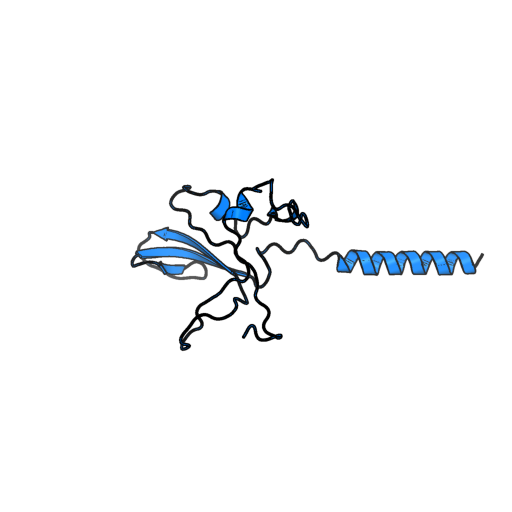 A O 1
ATOM 905 N N . ASN A 1 118 ? 24.599 9.482 11.160 1.00 64.88 118 ASN A N 1
ATOM 906 C CA . ASN A 1 118 ? 25.624 8.891 12.023 1.00 64.88 118 ASN A CA 1
ATOM 907 C C . ASN A 1 118 ? 26.969 8.736 11.306 1.00 64.88 118 ASN A C 1
ATOM 909 O O . ASN A 1 118 ? 28.009 8.904 11.939 1.00 64.88 118 ASN A O 1
ATOM 913 N N . TYR A 1 119 ? 26.975 8.468 9.996 1.00 75.00 119 TYR A N 1
ATOM 914 C CA . TYR A 1 119 ? 28.228 8.331 9.252 1.00 75.00 119 TYR A CA 1
ATOM 915 C C . TYR A 1 119 ? 28.985 9.664 9.165 1.00 75.00 119 TYR A C 1
ATOM 917 O O . TYR A 1 119 ? 30.168 9.716 9.504 1.00 75.00 119 TYR A O 1
ATOM 925 N N . LEU A 1 120 ? 28.302 10.764 8.820 1.00 76.81 120 LEU A N 1
ATOM 926 C CA . LEU A 1 120 ? 28.939 12.086 8.763 1.00 76.81 120 LEU A CA 1
ATOM 927 C C . LEU A 1 120 ? 29.385 12.585 10.142 1.00 76.81 120 LEU A C 1
ATOM 929 O O . LEU A 1 120 ? 30.488 13.113 10.262 1.00 76.81 120 LEU A O 1
ATOM 933 N N . LEU A 1 121 ? 28.585 12.357 11.192 1.00 79.19 121 LEU A N 1
ATOM 934 C CA . LEU A 1 121 ? 29.000 12.658 12.566 1.00 79.19 121 LEU A CA 1
ATOM 935 C C . LEU A 1 121 ? 30.228 11.838 12.980 1.00 79.19 121 LEU A C 1
ATOM 937 O O . LEU A 1 121 ? 31.149 12.391 13.574 1.00 79.19 121 LEU A O 1
ATOM 941 N N . SER A 1 122 ? 30.289 10.548 12.632 1.00 82.81 122 SER A N 1
ATOM 942 C CA . SER A 1 122 ? 31.445 9.702 12.958 1.00 82.81 122 SER A CA 1
ATOM 943 C C . SER A 1 122 ? 32.728 10.155 12.252 1.00 82.81 122 SER A C 1
ATOM 945 O O . SER A 1 122 ? 33.778 10.224 12.889 1.00 82.81 122 SER A O 1
ATOM 947 N N . LEU A 1 123 ? 32.640 10.548 10.975 1.00 89.00 123 LEU A N 1
ATOM 948 C CA . LEU A 1 123 ? 33.770 11.101 10.227 1.00 89.00 123 LEU A CA 1
ATOM 949 C C . LEU A 1 123 ? 34.220 12.445 10.800 1.00 89.00 123 LEU A C 1
ATOM 951 O O . LEU A 1 123 ? 35.418 12.686 10.918 1.00 89.00 123 LEU A O 1
ATOM 955 N N . TYR A 1 124 ? 33.278 13.298 11.203 1.00 90.88 124 TYR A N 1
ATOM 956 C CA . TYR A 1 124 ? 33.581 14.582 11.830 1.00 90.88 124 TYR A CA 1
ATOM 957 C C . TYR A 1 124 ? 34.281 14.413 13.188 1.00 90.88 124 TYR A C 1
ATOM 959 O O . TYR A 1 124 ? 35.292 15.061 13.450 1.00 90.88 124 TYR A O 1
ATOM 967 N N . ILE A 1 125 ? 33.804 13.488 14.029 1.00 91.94 125 ILE A N 1
ATOM 968 C CA . ILE A 1 125 ? 34.440 13.149 15.312 1.00 91.94 125 ILE A CA 1
ATOM 969 C C . ILE A 1 125 ? 35.855 12.598 15.074 1.00 91.94 125 ILE A C 1
ATOM 971 O O . ILE A 1 125 ? 36.803 13.062 15.705 1.00 91.94 125 ILE A O 1
ATOM 975 N N . LEU A 1 126 ? 36.023 11.653 14.140 1.00 94.00 126 LEU A N 1
ATOM 976 C CA . LEU A 1 126 ? 37.333 11.086 13.804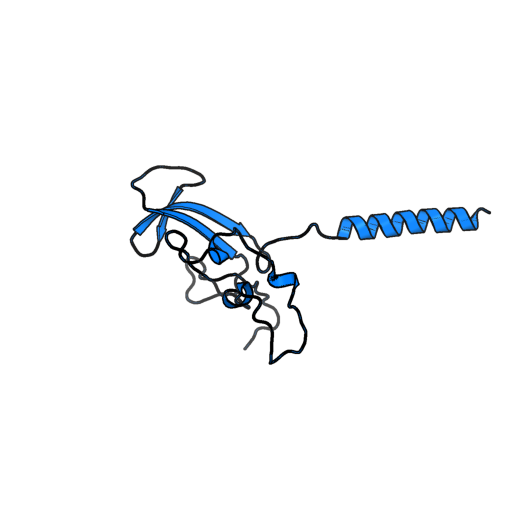 1.00 94.00 126 LEU A CA 1
ATOM 977 C C . LEU A 1 126 ? 38.300 12.164 13.295 1.00 94.00 126 LEU A C 1
ATOM 979 O O . LEU A 1 126 ? 39.460 12.193 13.702 1.00 94.00 126 LEU A O 1
ATOM 983 N N . PHE A 1 127 ? 37.814 13.086 12.462 1.00 93.88 127 PHE A N 1
ATOM 984 C CA . PHE A 1 127 ? 38.592 14.223 11.981 1.00 93.88 127 PHE A CA 1
ATOM 985 C C . PHE A 1 127 ? 39.061 15.121 13.136 1.00 93.88 127 PHE A C 1
ATOM 987 O O . PHE A 1 127 ? 40.233 15.494 13.178 1.00 93.88 127 PHE A O 1
ATOM 994 N N . ILE A 1 128 ? 38.196 15.418 14.115 1.00 93.62 128 ILE A N 1
ATOM 995 C CA . ILE A 1 128 ? 38.585 16.163 15.326 1.00 93.62 128 ILE A CA 1
ATOM 996 C C . ILE A 1 128 ? 39.671 15.412 16.112 1.00 93.62 128 ILE A C 1
ATOM 998 O O . ILE A 1 128 ? 40.650 16.028 16.533 1.00 93.62 128 ILE A O 1
ATOM 1002 N N . PHE A 1 129 ? 39.541 14.093 16.291 1.00 94.12 129 PHE A N 1
ATOM 1003 C CA . PHE A 1 129 ? 40.537 13.291 17.012 1.00 94.12 129 PHE A CA 1
ATOM 1004 C C . PHE A 1 129 ? 41.903 13.270 16.316 1.00 94.12 129 PHE A C 1
ATOM 1006 O O . PHE A 1 129 ? 42.917 13.451 16.988 1.00 94.12 129 PHE A O 1
ATOM 1013 N N . ILE A 1 130 ? 41.938 13.104 14.990 1.00 93.75 130 ILE A N 1
ATOM 1014 C CA . ILE A 1 130 ? 43.189 13.088 14.215 1.00 93.75 130 ILE A CA 1
ATOM 1015 C C . ILE A 1 130 ? 43.919 14.429 14.347 1.00 93.75 130 ILE A C 1
ATOM 1017 O O . ILE A 1 130 ? 45.100 14.441 14.684 1.00 93.75 130 ILE A O 1
ATOM 1021 N N . ASN A 1 131 ? 43.214 15.552 14.170 1.00 88.69 131 ASN A N 1
ATOM 1022 C CA . ASN A 1 131 ? 43.829 16.880 14.264 1.00 88.69 131 ASN A CA 1
ATOM 1023 C C . ASN A 1 131 ? 44.347 17.199 15.677 1.00 88.69 131 ASN A C 1
ATOM 1025 O O . ASN A 1 131 ? 45.337 17.912 15.825 1.00 88.69 131 ASN A O 1
ATOM 1029 N N . ARG A 1 132 ? 43.707 16.655 16.722 1.00 88.06 132 ARG A N 1
ATOM 1030 C CA . ARG A 1 132 ? 44.140 16.846 18.114 1.00 88.06 132 ARG A CA 1
ATOM 1031 C C . ARG A 1 132 ? 45.369 16.005 18.473 1.00 88.06 132 ARG A C 1
ATOM 1033 O O . ARG A 1 132 ? 46.173 16.446 19.288 1.00 88.06 132 ARG A O 1
ATOM 1040 N N . LEU A 1 133 ? 45.526 14.824 17.869 1.00 83.12 133 LEU A N 1
ATOM 1041 C CA . LEU A 1 133 ? 46.720 13.986 18.030 1.00 83.12 133 LEU A CA 1
ATOM 1042 C C . LEU A 1 133 ? 47.938 14.555 17.298 1.00 83.12 133 LEU A C 1
ATOM 1044 O O . LEU A 1 133 ? 49.042 14.420 17.799 1.00 83.12 133 LEU A O 1
ATOM 1048 N N . THR A 1 134 ? 47.754 15.201 16.145 1.00 80.88 134 THR A N 1
ATOM 1049 C CA . THR A 1 134 ? 48.865 15.814 15.392 1.00 80.88 134 THR A CA 1
ATOM 1050 C C . THR A 1 134 ? 49.385 17.116 16.002 1.00 80.88 134 THR A C 1
ATOM 1052 O O . THR A 1 134 ? 50.455 17.575 15.620 1.00 80.88 134 THR A O 1
ATOM 1055 N N . SER A 1 135 ? 48.627 17.739 16.909 1.00 75.56 135 SER A N 1
ATOM 1056 C CA . SER A 1 135 ? 49.039 18.956 17.625 1.00 75.56 135 SER A CA 1
ATOM 1057 C C . SER A 1 135 ? 49.768 18.696 18.953 1.00 75.56 135 SER A C 1
ATOM 1059 O O . SER A 1 135 ? 50.126 19.659 19.629 1.00 75.56 135 SER A O 1
ATOM 1061 N N . LEU A 1 136 ? 49.924 17.428 19.348 1.00 59.53 136 LEU A N 1
ATOM 1062 C CA . LEU A 1 136 ? 50.671 16.975 20.529 1.00 59.53 136 LEU A CA 1
ATOM 1063 C C . LEU A 1 136 ? 52.025 16.407 20.096 1.00 59.53 136 LEU A C 1
ATOM 1065 O O . LEU A 1 136 ? 53.002 16.649 20.836 1.00 59.53 136 LEU A O 1
#